Protein AF-A0AAV5DUX3-F1 (afdb_monomer)

pLDDT: mean 81.57, std 10.34, range [42.38, 90.06]

Secondary structure (DSSP, 8-state):
-HHHHHHHHHHHHHHS-PPP-HHHHHHHHHHHHHHHHHTT-GGGGGG-----

Foldseek 3Di:
DLVVLVVVLVVCCVPVVDDRDPVVSLVVVVVVLVVVCVVPVVVSVVVCSDDD

Sequence (52 aa):
MGAWLFWKQRNACVFEANMPSMVKILRTFDEEHHLWCLAGARDLRRLGLRTV

Radius of gyration: 12.49 Å; Cα contacts (8 Å, |Δi|>4): 25; chains: 1; bounding box: 30×22×28 Å

Organism: NCBI:txid191504

Solvent-accessible surface area (backbone atoms only — not comparable to full-atom values): 3199 Å² total; per-residue (Å²): 114,69,71,61,54,54,51,52,50,53,47,40,32,73,76,66,72,41,77,90,48,70,69,57,52,54,50,54,48,50,52,51,52,51,50,42,32,72,75,63,43,55,69,63,63,73,68,55,88,78,75,132

Mean predicted aligned error: 6.54 Å

Structure (mmCIF, N/CA/C/O backbone):
data_AF-A0AAV5DUX3-F1
#
_entry.id   AF-A0AAV5DUX3-F1
#
loop_
_atom_site.group_PDB
_atom_site.id
_atom_site.type_symbol
_atom_site.label_atom_id
_atom_site.label_alt_id
_atom_site.label_comp_id
_atom_site.label_asym_id
_atom_site.label_entity_id
_atom_site.label_seq_id
_atom_site.pdbx_PDB_ins_code
_atom_site.Cartn_x
_atom_site.Cartn_y
_atom_site.Cartn_z
_atom_site.occupancy
_atom_site.B_iso_or_equiv
_atom_site.auth_seq_id
_atom_site.auth_comp_id
_atom_site.auth_asym_id
_atom_site.auth_atom_id
_atom_site.pdbx_PDB_model_num
ATOM 1 N N . MET A 1 1 ? -7.898 2.532 -0.813 1.00 67.38 1 MET A N 1
ATOM 2 C CA . MET A 1 1 ? -6.762 1.607 -0.600 1.00 67.38 1 MET A CA 1
ATOM 3 C C . MET A 1 1 ? -6.288 0.958 -1.905 1.00 67.38 1 MET A C 1
ATOM 5 O O . MET A 1 1 ? -5.141 1.176 -2.260 1.00 67.38 1 MET A O 1
ATOM 9 N N . GLY A 1 2 ? -7.136 0.269 -2.686 1.00 78.00 2 GLY A N 1
ATOM 10 C CA . GLY A 1 2 ? -6.690 -0.459 -3.896 1.00 78.00 2 GLY A CA 1
ATOM 11 C C . GLY A 1 2 ? -5.909 0.357 -4.945 1.00 78.00 2 GLY A C 1
ATOM 12 O O . GLY A 1 2 ? -4.847 -0.074 -5.383 1.00 78.00 2 GLY A O 1
ATOM 13 N N . ALA A 1 3 ? -6.366 1.566 -5.300 1.00 84.88 3 ALA A N 1
ATOM 14 C CA . ALA A 1 3 ? -5.691 2.409 -6.301 1.00 84.88 3 ALA A CA 1
ATOM 15 C C . ALA A 1 3 ? -4.250 2.808 -5.910 1.00 84.88 3 ALA A C 1
ATOM 17 O O . ALA A 1 3 ? -3.363 2.849 -6.760 1.00 84.88 3 ALA A O 1
ATOM 18 N N . TRP A 1 4 ? -4.002 3.042 -4.617 1.00 84.81 4 TRP A N 1
ATOM 19 C CA . TRP A 1 4 ? -2.668 3.356 -4.090 1.00 84.81 4 TRP A CA 1
ATOM 20 C C . TRP A 1 4 ? -1.706 2.173 -4.232 1.00 84.81 4 TRP A C 1
ATOM 22 O O . TRP A 1 4 ? -0.537 2.342 -4.576 1.00 84.81 4 TRP A O 1
ATOM 32 N N . LEU A 1 5 ? -2.211 0.959 -4.020 1.00 86.19 5 LEU A N 1
ATOM 33 C CA . LEU A 1 5 ? -1.418 -0.259 -4.105 1.00 86.19 5 LEU A CA 1
ATOM 34 C C . LEU A 1 5 ? -1.018 -0.591 -5.548 1.00 86.19 5 LEU A C 1
ATOM 36 O O . LEU A 1 5 ? 0.135 -0.936 -5.802 1.00 86.19 5 LEU A O 1
ATOM 40 N N . PHE A 1 6 ? -1.933 -0.391 -6.502 1.00 85.69 6 PHE A N 1
ATOM 41 C CA . PHE A 1 6 ? -1.626 -0.502 -7.930 1.00 85.69 6 PHE A CA 1
ATOM 42 C C . PHE A 1 6 ? -0.584 0.524 -8.379 1.00 85.69 6 PHE A C 1
ATOM 44 O O . PHE A 1 6 ? 0.342 0.176 -9.111 1.00 85.69 6 PHE A O 1
ATOM 51 N N . TRP A 1 7 ? -0.692 1.769 -7.907 1.00 89.19 7 TRP A N 1
ATOM 52 C CA . TRP A 1 7 ? 0.298 2.803 -8.202 1.00 89.19 7 TRP A CA 1
ATOM 53 C C . TRP A 1 7 ? 1.689 2.439 -7.658 1.00 89.19 7 TRP A C 1
ATOM 55 O O . TRP A 1 7 ? 2.667 2.488 -8.407 1.00 89.19 7 TRP A O 1
ATOM 65 N N . LYS A 1 8 ? 1.782 1.982 -6.399 1.00 87.50 8 LYS A N 1
ATOM 66 C CA . LYS A 1 8 ? 3.047 1.517 -5.799 1.00 87.50 8 LYS A CA 1
ATOM 67 C C . LYS A 1 8 ? 3.653 0.346 -6.571 1.00 87.50 8 LYS A C 1
ATOM 69 O O . LYS A 1 8 ? 4.847 0.370 -6.854 1.00 87.50 8 LYS A O 1
ATOM 74 N N . GLN A 1 9 ? 2.847 -0.650 -6.946 1.00 87.94 9 GLN A N 1
ATOM 75 C CA . GLN A 1 9 ? 3.340 -1.797 -7.709 1.00 87.94 9 GLN A CA 1
ATOM 76 C C . GLN A 1 9 ? 3.850 -1.381 -9.091 1.00 87.94 9 GLN A C 1
ATOM 78 O O . GLN A 1 9 ? 4.926 -1.818 -9.486 1.00 87.94 9 GLN A O 1
ATOM 83 N N . ARG A 1 10 ? 3.121 -0.518 -9.813 1.00 88.75 10 ARG A N 1
ATOM 84 C CA . ARG A 1 10 ? 3.571 0.004 -11.112 1.00 88.75 10 ARG A CA 1
ATOM 85 C C . ARG A 1 10 ? 4.922 0.705 -10.977 1.00 88.75 10 ARG A C 1
ATOM 87 O O . ARG A 1 10 ? 5.814 0.457 -11.779 1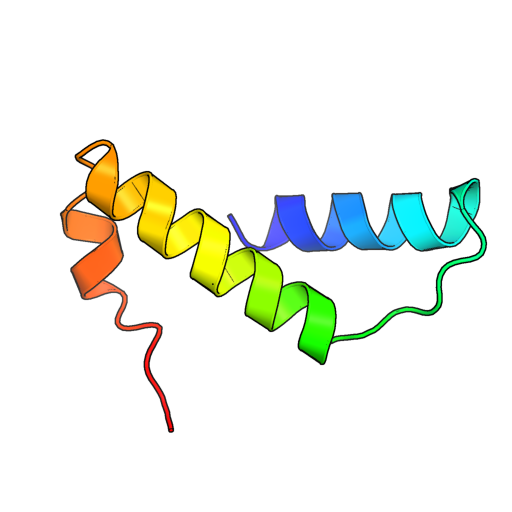.00 88.75 10 ARG A O 1
ATOM 94 N N . ASN A 1 11 ? 5.085 1.536 -9.952 1.00 89.81 11 ASN A N 1
ATOM 95 C CA . ASN A 1 11 ? 6.350 2.217 -9.700 1.00 89.81 11 ASN A CA 1
ATOM 96 C C . ASN A 1 11 ? 7.463 1.229 -9.346 1.00 89.81 11 ASN A C 1
ATOM 98 O O . ASN A 1 11 ? 8.542 1.326 -9.911 1.00 89.81 11 ASN A O 1
ATOM 102 N N . ALA A 1 12 ? 7.205 0.230 -8.502 1.00 87.50 12 ALA A N 1
ATOM 103 C CA . ALA A 1 12 ? 8.192 -0.806 -8.208 1.00 87.50 12 ALA A CA 1
ATOM 104 C C . ALA A 1 12 ? 8.612 -1.571 -9.477 1.00 87.50 12 ALA A C 1
ATOM 106 O O . ALA A 1 12 ? 9.785 -1.877 -9.648 1.00 87.50 12 ALA A O 1
ATOM 107 N N . CYS A 1 13 ? 7.691 -1.843 -10.404 1.00 88.19 13 CYS A N 1
ATOM 108 C CA . CYS A 1 13 ? 8.041 -2.463 -11.682 1.00 88.19 13 CYS A CA 1
ATOM 109 C C . CYS A 1 13 ? 8.945 -1.571 -12.546 1.00 88.19 13 CYS A C 1
ATOM 111 O O . CYS A 1 13 ? 9.857 -2.072 -13.193 1.00 88.19 13 CYS A O 1
ATOM 113 N N . VAL A 1 14 ? 8.702 -0.258 -12.544 1.00 89.00 14 VAL A N 1
ATOM 114 C CA . VAL A 1 14 ? 9.474 0.713 -13.334 1.00 89.00 14 VAL A CA 1
ATOM 115 C C . VAL A 1 14 ? 10.846 1.001 -12.717 1.00 89.00 14 VAL A C 1
ATOM 117 O O . VAL A 1 14 ? 11.823 1.102 -13.451 1.00 89.00 14 VAL A O 1
ATOM 120 N N . PHE A 1 15 ? 10.933 1.131 -11.391 1.00 90.06 15 PHE A N 1
ATOM 121 C CA . PHE A 1 15 ? 12.152 1.561 -10.696 1.00 90.06 15 PHE A CA 1
ATOM 122 C C . PHE A 1 15 ? 13.024 0.402 -10.197 1.00 90.06 15 PHE A C 1
ATOM 124 O O . PHE A 1 15 ? 14.241 0.535 -10.170 1.00 90.06 15 PHE A O 1
ATOM 131 N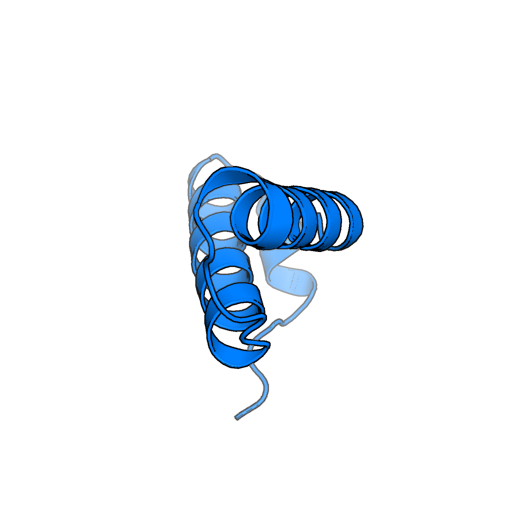 N . GLU A 1 16 ? 12.429 -0.735 -9.828 1.00 87.75 16 GLU A N 1
ATOM 132 C CA . GLU A 1 16 ? 13.133 -1.867 -9.195 1.00 87.75 16 GLU A CA 1
ATOM 133 C C . GLU A 1 16 ? 13.254 -3.085 -10.128 1.00 87.75 16 GLU A C 1
ATOM 135 O O . GLU A 1 16 ? 13.619 -4.170 -9.683 1.00 87.75 16 GLU A O 1
ATOM 140 N N . ALA A 1 17 ? 12.853 -2.957 -11.402 1.00 83.31 17 ALA A N 1
ATOM 141 C CA . ALA A 1 17 ? 12.711 -4.074 -12.348 1.00 83.31 17 ALA A CA 1
ATOM 142 C C . ALA A 1 17 ? 11.874 -5.257 -11.802 1.00 83.31 17 ALA A C 1
ATOM 144 O O . ALA A 1 17 ? 11.990 -6.396 -12.256 1.00 83.31 17 ALA A O 1
ATOM 145 N N . ASN A 1 18 ? 11.008 -4.996 -10.818 1.00 81.69 18 ASN A N 1
ATOM 146 C CA . ASN A 1 18 ? 10.158 -6.018 -10.222 1.00 81.69 18 ASN A CA 1
ATOM 147 C C . ASN A 1 18 ? 9.094 -6.481 -11.226 1.00 81.69 18 ASN A C 1
ATOM 149 O O . ASN A 1 18 ? 8.472 -5.667 -11.907 1.00 81.69 18 ASN A O 1
ATOM 153 N N . MET A 1 19 ? 8.789 -7.779 -11.272 1.00 83.81 19 MET A N 1
ATOM 154 C CA . MET A 1 19 ? 7.661 -8.255 -12.078 1.00 83.81 19 MET A CA 1
ATOM 155 C C . MET A 1 19 ? 6.317 -7.880 -11.433 1.00 83.81 19 MET A C 1
ATOM 157 O O . MET A 1 19 ? 6.171 -7.952 -10.204 1.00 83.81 19 MET A O 1
ATOM 161 N N . PRO A 1 20 ? 5.309 -7.497 -12.237 1.00 81.19 20 PRO A N 1
ATOM 162 C CA . PRO A 1 20 ? 3.957 -7.300 -11.739 1.00 81.19 20 PRO A CA 1
ATOM 163 C C . PRO A 1 20 ? 3.418 -8.631 -11.208 1.00 81.19 20 PRO A C 1
ATOM 165 O O . PRO A 1 20 ? 3.308 -9.606 -11.945 1.00 81.19 20 PRO A O 1
ATOM 168 N N . SER A 1 21 ? 3.085 -8.678 -9.917 1.00 84.62 21 SER A N 1
ATOM 169 C CA . SER A 1 21 ? 2.520 -9.869 -9.282 1.00 84.62 21 SER A CA 1
ATOM 170 C C . SER A 1 21 ? 1.227 -9.516 -8.570 1.00 84.62 21 SER A C 1
ATOM 172 O O . SER A 1 21 ? 1.229 -8.826 -7.552 1.00 84.62 21 SER A O 1
ATOM 174 N N . MET A 1 22 ? 0.112 -10.021 -9.098 1.00 82.50 22 MET A N 1
ATOM 175 C CA . MET A 1 22 ? -1.206 -9.819 -8.496 1.00 82.50 22 MET A CA 1
ATOM 176 C C . MET A 1 22 ? -1.298 -10.462 -7.108 1.00 82.50 22 MET A C 1
ATOM 178 O O . MET A 1 22 ? -1.890 -9.882 -6.206 1.00 82.50 22 MET A O 1
ATOM 182 N N . VAL A 1 23 ? -0.620 -11.595 -6.903 1.00 86.75 23 VAL A N 1
ATOM 183 C CA . VAL A 1 23 ? -0.512 -12.254 -5.593 1.00 86.75 23 VAL A CA 1
ATOM 184 C C . VAL A 1 23 ? 0.178 -11.341 -4.577 1.00 86.75 23 VAL A C 1
ATOM 186 O O . VAL A 1 23 ? -0.285 -11.217 -3.446 1.00 86.75 23 VAL A O 1
ATOM 189 N N . LYS A 1 24 ? 1.252 -10.649 -4.982 1.00 84.81 24 LYS A N 1
ATOM 190 C CA . LYS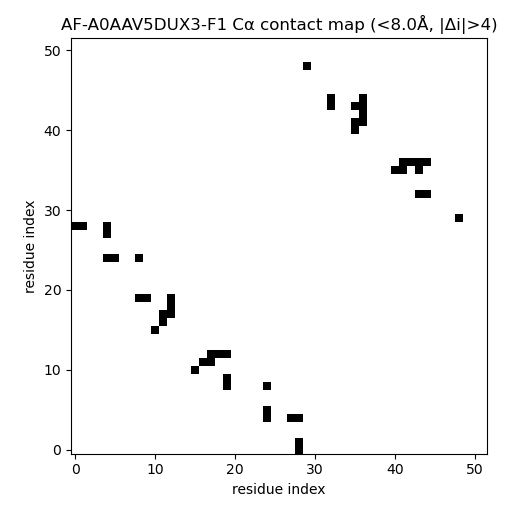 A 1 24 ? 1.961 -9.695 -4.114 1.00 84.81 24 LYS A CA 1
ATOM 191 C C . LYS A 1 24 ? 1.066 -8.513 -3.739 1.00 84.81 24 LYS A C 1
ATOM 193 O O . LYS A 1 24 ? 1.004 -8.159 -2.570 1.00 84.81 24 LYS A O 1
ATOM 198 N N . ILE A 1 25 ? 0.338 -7.954 -4.708 1.00 87.44 25 ILE A N 1
ATOM 199 C CA . ILE A 1 25 ? -0.614 -6.856 -4.476 1.00 87.44 25 ILE A CA 1
ATOM 200 C C . ILE A 1 25 ? -1.703 -7.295 -3.488 1.00 87.44 25 ILE A C 1
ATOM 202 O O . ILE A 1 25 ? -1.940 -6.604 -2.505 1.00 87.44 25 ILE A O 1
ATOM 206 N N . LEU A 1 26 ? -2.337 -8.450 -3.702 1.00 86.88 26 LEU A N 1
ATOM 207 C CA . LEU A 1 26 ? -3.393 -8.950 -2.814 1.00 86.88 26 LEU A CA 1
ATOM 208 C C . LEU A 1 26 ? -2.878 -9.217 -1.396 1.00 86.88 26 LEU A C 1
ATOM 210 O O . LEU A 1 26 ? -3.543 -8.865 -0.427 1.00 86.88 26 LEU A O 1
ATOM 214 N N . ARG A 1 27 ? -1.665 -9.762 -1.265 1.00 87.88 27 ARG A N 1
ATOM 215 C CA . ARG A 1 27 ? -1.038 -9.981 0.039 1.00 87.88 27 ARG A CA 1
ATOM 216 C C . ARG A 1 27 ? -0.748 -8.669 0.771 1.00 87.88 27 ARG A C 1
ATOM 218 O O . ARG A 1 27 ? -1.126 -8.527 1.926 1.00 87.88 27 ARG A O 1
ATOM 225 N N . THR A 1 28 ? -0.117 -7.698 0.108 1.00 86.88 28 THR A N 1
ATOM 226 C CA . THR A 1 28 ? 0.164 -6.391 0.728 1.00 86.88 28 THR A CA 1
ATOM 227 C C . THR A 1 28 ? -1.127 -5.649 1.075 1.00 86.88 28 THR A C 1
ATOM 229 O O . THR A 1 28 ? -1.174 -4.906 2.050 1.00 86.88 28 THR A O 1
ATOM 232 N N . PHE A 1 29 ? -2.193 -5.861 0.304 1.00 87.06 29 PHE A N 1
ATOM 233 C CA . PHE A 1 29 ? -3.503 -5.301 0.599 1.00 87.06 29 PHE A CA 1
ATOM 234 C C . PHE A 1 29 ? -4.113 -5.878 1.879 1.00 87.06 29 PHE A C 1
ATOM 236 O O . PHE A 1 29 ? -4.631 -5.110 2.685 1.00 87.06 29 PHE A O 1
ATOM 243 N N . ASP A 1 30 ? -4.035 -7.197 2.071 1.00 85.62 30 ASP A N 1
ATOM 244 C CA . ASP A 1 30 ? -4.508 -7.872 3.285 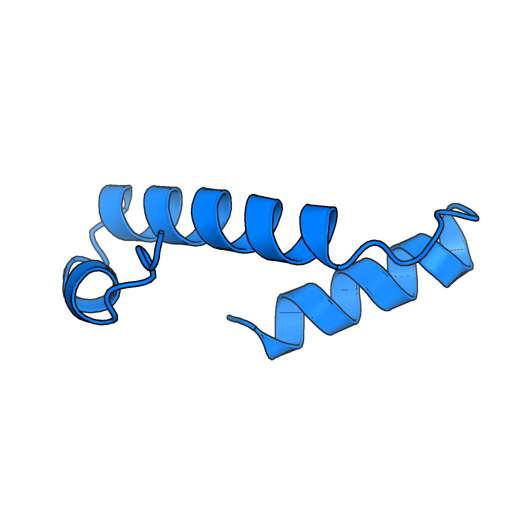1.00 85.62 30 ASP A CA 1
ATOM 245 C C . ASP A 1 30 ? -3.696 -7.444 4.518 1.00 85.62 30 ASP A C 1
ATOM 247 O O . ASP A 1 30 ? -4.260 -7.089 5.553 1.00 85.62 30 ASP A O 1
ATOM 251 N N . GLU A 1 31 ? -2.370 -7.354 4.376 1.00 87.75 31 GLU A N 1
ATOM 252 C CA . GLU A 1 31 ? -1.470 -6.862 5.424 1.00 87.75 31 GLU A CA 1
ATOM 253 C C . GLU A 1 31 ? -1.799 -5.409 5.818 1.00 87.75 31 GLU A C 1
ATOM 255 O O . GLU A 1 31 ? -1.978 -5.112 7.002 1.00 87.75 31 GLU A O 1
ATOM 260 N N . GLU A 1 32 ? -1.946 -4.496 4.846 1.00 87.44 32 GLU A N 1
ATOM 261 C CA . GLU A 1 32 ? -2.354 -3.114 5.126 1.00 87.44 32 GLU A CA 1
ATOM 262 C C . GLU A 1 32 ? -3.754 -3.069 5.751 1.00 87.44 32 GLU A C 1
ATOM 264 O O . GLU A 1 32 ? -3.955 -2.375 6.745 1.00 87.44 32 GLU A O 1
ATOM 269 N N . HIS A 1 33 ? -4.723 -3.821 5.221 1.00 85.50 33 HIS A N 1
ATOM 270 C CA . HIS A 1 33 ? -6.081 -3.895 5.767 1.00 85.50 33 HIS A CA 1
ATOM 271 C C . HIS A 1 33 ? -6.092 -4.323 7.237 1.00 85.50 33 HIS A C 1
ATOM 273 O O . HIS A 1 33 ? -6.772 -3.690 8.053 1.00 85.50 33 HIS A O 1
ATOM 279 N N . HIS A 1 34 ? -5.296 -5.333 7.589 1.00 86.50 34 HIS A N 1
ATOM 280 C CA . HIS A 1 34 ? -5.143 -5.790 8.962 1.00 86.50 34 HIS A CA 1
ATOM 281 C C . HIS A 1 34 ? -4.552 -4.697 9.859 1.00 86.50 34 HIS A C 1
ATOM 283 O O . HIS A 1 34 ? -5.102 -4.413 10.926 1.00 86.50 34 HIS A O 1
ATOM 289 N N . LEU A 1 35 ? -3.487 -4.025 9.408 1.00 88.19 35 LEU A N 1
ATOM 290 C CA . LEU A 1 35 ? -2.867 -2.918 10.141 1.00 88.19 35 LEU A CA 1
ATOM 291 C C . LEU A 1 35 ? -3.840 -1.755 10.360 1.00 88.19 35 LEU A C 1
ATOM 293 O O . LEU A 1 35 ? -3.914 -1.220 11.464 1.00 88.19 35 LEU A O 1
ATOM 297 N N . TRP A 1 36 ? -4.640 -1.396 9.356 1.00 85.56 36 TRP A N 1
ATOM 298 C CA . TRP A 1 36 ? -5.661 -0.359 9.501 1.00 85.56 36 TRP A CA 1
ATOM 299 C C . TRP A 1 36 ? -6.762 -0.770 10.484 1.00 85.56 36 TRP A C 1
ATOM 301 O O . TRP A 1 36 ? -7.198 0.047 11.297 1.00 85.56 36 TRP A O 1
ATOM 311 N N . CYS A 1 37 ? -7.183 -2.038 10.468 1.00 87.06 37 CYS A N 1
ATOM 312 C CA . CYS A 1 37 ? -8.124 -2.560 11.459 1.00 87.06 37 CYS A CA 1
ATOM 313 C C . CYS A 1 37 ? -7.552 -2.476 12.885 1.00 87.06 37 CYS A C 1
ATOM 315 O O . CYS A 1 37 ? -8.274 -2.066 13.798 1.00 87.06 37 CYS A O 1
ATOM 317 N N . LEU A 1 38 ? -6.270 -2.820 13.073 1.00 86.62 38 LEU A N 1
ATOM 318 C CA . LEU A 1 38 ? -5.562 -2.695 14.355 1.00 86.62 38 LEU A CA 1
ATOM 319 C C . LEU A 1 38 ? -5.430 -1.234 14.803 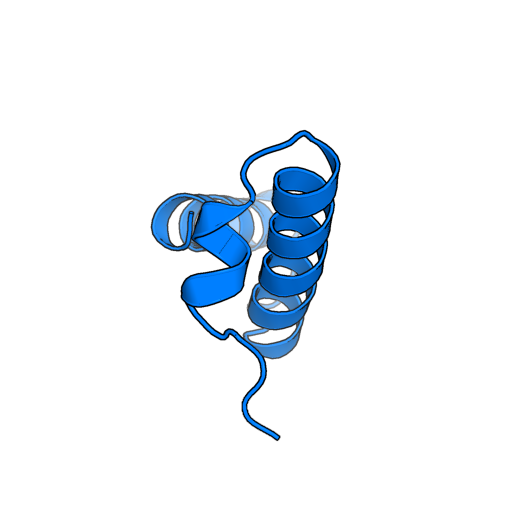1.00 86.62 38 LEU A C 1
ATOM 321 O O . LEU A 1 38 ? -5.632 -0.938 15.978 1.00 86.62 38 LEU A O 1
ATOM 325 N N . ALA A 1 39 ? -5.183 -0.315 13.868 1.00 89.56 39 ALA A N 1
ATOM 326 C CA . ALA A 1 39 ? -5.127 1.127 14.116 1.00 89.56 39 ALA A CA 1
ATOM 327 C C . ALA A 1 39 ? -6.498 1.756 14.447 1.00 89.56 39 ALA A C 1
ATOM 329 O O . ALA A 1 39 ? -6.582 2.954 14.708 1.00 89.56 39 ALA A O 1
ATOM 330 N N . GLY A 1 40 ? -7.578 0.967 14.455 1.00 86.69 40 GLY A N 1
ATOM 331 C CA . GLY A 1 40 ? -8.907 1.405 14.878 1.00 86.69 40 GLY A CA 1
ATOM 332 C C . GLY A 1 40 ? -9.897 1.653 13.742 1.00 86.69 40 GLY A C 1
ATOM 333 O O . GLY A 1 40 ? -11.053 1.962 14.028 1.00 86.69 40 GLY A O 1
ATOM 334 N N . ALA A 1 41 ? -9.520 1.432 12.477 1.00 85.38 41 ALA A N 1
ATOM 335 C CA . ALA A 1 41 ? -10.439 1.467 11.336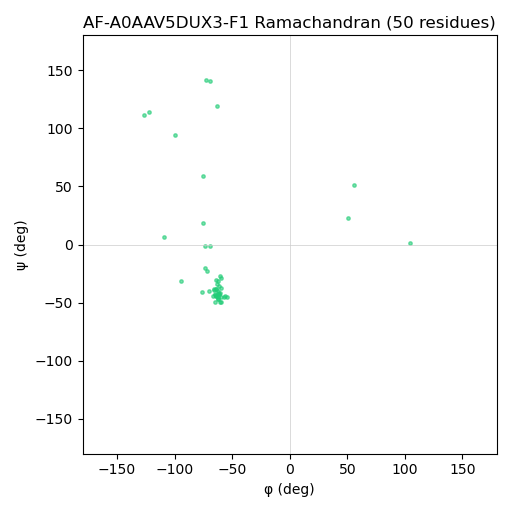 1.00 85.38 41 ALA A CA 1
ATOM 336 C C . ALA A 1 41 ? -11.312 0.194 11.287 1.00 85.38 41 ALA A C 1
ATOM 338 O O . ALA A 1 41 ? -11.291 -0.582 10.333 1.00 85.38 41 ALA A O 1
ATOM 339 N N . ARG A 1 42 ? -12.078 -0.046 12.357 1.00 75.69 42 ARG A N 1
ATOM 340 C CA . ARG A 1 42 ? -12.842 -1.281 12.610 1.00 75.69 42 ARG A CA 1
ATOM 341 C C . ARG A 1 42 ? -13.897 -1.568 11.540 1.00 75.69 42 ARG A C 1
ATOM 343 O O . ARG A 1 42 ? -14.202 -2.735 11.306 1.00 75.69 42 ARG A O 1
ATOM 350 N N . ASP A 1 43 ? -14.404 -0.538 10.867 1.00 76.94 43 ASP A N 1
ATOM 351 C CA . ASP A 1 43 ? -15.367 -0.683 9.772 1.00 76.94 43 ASP A CA 1
ATOM 352 C C . ASP A 1 43 ? -14.753 -1.263 8.495 1.00 76.94 43 ASP A C 1
ATOM 354 O O . ASP A 1 43 ? -15.462 -1.915 7.730 1.00 76.94 43 ASP A O 1
ATOM 358 N N . LEU A 1 44 ? -13.432 -1.152 8.296 1.00 74.88 44 LEU A N 1
ATOM 359 C CA . LEU A 1 44 ? -12.761 -1.852 7.197 1.00 74.88 44 LEU A CA 1
ATOM 360 C C . LEU A 1 44 ? -12.897 -3.368 7.347 1.00 74.88 44 LEU A C 1
ATOM 362 O O . LEU A 1 44 ? -13.025 -4.067 6.344 1.00 74.88 44 LEU A O 1
ATOM 366 N N . ARG A 1 45 ? -12.968 -3.891 8.578 1.00 71.44 45 ARG A N 1
ATOM 367 C CA . ARG A 1 45 ? -13.200 -5.321 8.833 1.00 71.44 45 ARG A CA 1
ATOM 368 C C . ARG A 1 45 ? -14.524 -5.812 8.240 1.00 71.44 45 ARG A C 1
ATOM 370 O O . ARG A 1 45 ? -14.628 -6.978 7.872 1.00 71.44 45 ARG A O 1
ATOM 377 N N . ARG A 1 46 ? -15.525 -4.931 8.120 1.00 73.19 46 ARG A N 1
ATOM 378 C CA . ARG A 1 46 ? -16.846 -5.254 7.553 1.00 73.19 46 ARG A CA 1
ATOM 379 C C . ARG A 1 46 ? -16.815 -5.416 6.035 1.00 73.19 46 ARG A C 1
ATOM 381 O O . ARG A 1 46 ? -17.697 -6.069 5.497 1.00 73.19 46 ARG A O 1
ATOM 388 N N . LEU A 1 47 ? -15.792 -4.878 5.365 1.00 71.31 47 LEU A N 1
ATOM 389 C CA . LEU A 1 47 ? -15.587 -5.049 3.924 1.00 71.31 47 LEU A CA 1
ATOM 390 C C . LEU A 1 47 ? -15.088 -6.454 3.549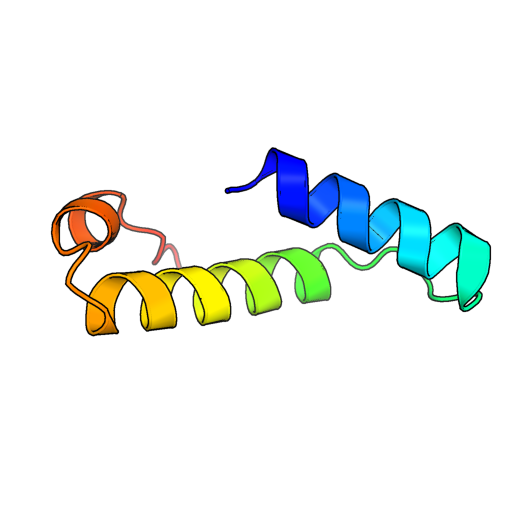 1.00 71.31 47 LEU A C 1
ATOM 392 O O . LEU A 1 47 ? -14.938 -6.730 2.366 1.00 71.31 47 LEU A O 1
ATOM 396 N N . GLY A 1 48 ? -14.865 -7.339 4.532 1.00 63.50 48 GLY A N 1
ATOM 397 C CA . GLY A 1 48 ? -14.851 -8.784 4.311 1.00 63.50 48 GLY A CA 1
ATOM 398 C C . GLY A 1 48 ? -13.873 -9.252 3.238 1.00 63.50 48 GLY A C 1
ATOM 399 O O . GLY A 1 48 ? -14.254 -10.016 2.365 1.00 63.50 48 GLY A O 1
ATOM 400 N N . LEU A 1 49 ? -12.605 -8.845 3.310 1.00 64.44 49 LEU A N 1
ATOM 401 C CA . LEU A 1 49 ? -11.571 -9.287 2.360 1.00 64.44 49 LEU A CA 1
ATOM 402 C C . LEU A 1 49 ? -11.071 -10.719 2.582 1.00 64.44 49 LEU A C 1
ATOM 404 O O . LEU A 1 49 ? -10.040 -11.119 2.056 1.00 64.44 49 LEU A O 1
ATOM 408 N N . ARG A 1 50 ? -11.843 -11.525 3.306 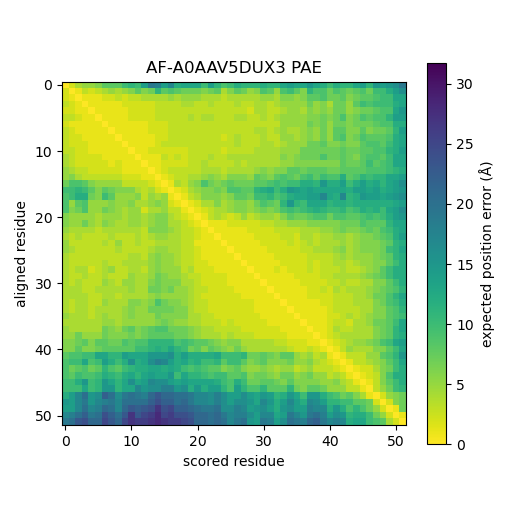1.00 64.62 50 ARG A N 1
ATOM 409 C CA . ARG A 1 50 ? -11.655 -12.967 3.370 1.00 64.62 50 ARG A CA 1
ATOM 410 C C . ARG A 1 50 ? -12.655 -13.616 2.426 1.00 64.62 50 ARG A C 1
ATOM 412 O O . ARG A 1 50 ? -13.780 -13.911 2.819 1.00 64.62 50 ARG A O 1
ATOM 419 N N . THR A 1 51 ? -12.211 -13.876 1.205 1.00 44.09 51 THR A N 1
ATOM 420 C CA . THR A 1 51 ? -12.804 -14.929 0.380 1.00 44.09 51 THR A CA 1
ATOM 421 C C . THR A 1 51 ? -11.683 -15.893 0.025 1.00 44.09 51 THR A C 1
ATOM 423 O O . THR A 1 51 ? -10.706 -15.481 -0.590 1.00 44.09 51 THR A O 1
ATOM 426 N N . VAL A 1 52 ? -11.853 -17.096 0.580 1.00 42.38 52 VAL A N 1
ATOM 427 C CA . VAL A 1 52 ? -11.164 -18.390 0.425 1.00 42.38 52 VAL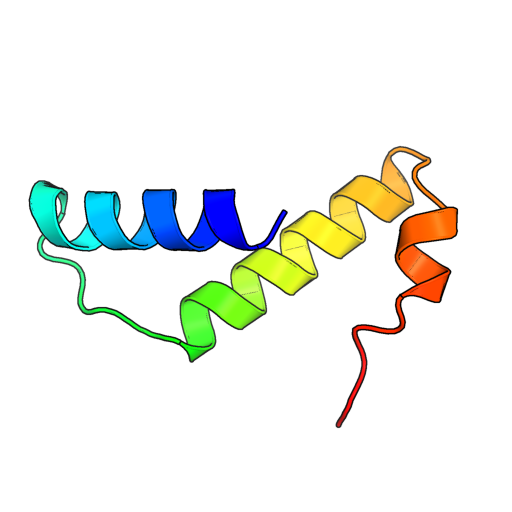 A CA 1
ATOM 428 C C . VAL A 1 52 ? -10.087 -18.470 -0.653 1.00 42.38 52 VAL A C 1
ATOM 430 O O . VAL A 1 52 ? -10.411 -18.205 -1.830 1.00 42.38 52 VAL A O 1
#